Protein AF-A0A920V4K3-F1 (afdb_monomer_lite)

Foldseek 3Di:
DVVVVVVVVVVVVVVVVVVVCVVVPDDDDFADPPPDPVDDGPHVVVVLVCVLCVVVDDDDAPDPNVVSSVVSVVVVCVVVVHDDDDDDDWDADPVDRDIHD

Sequence (101 aa):
MLKNRLSVLAIFLTFILFFVQHFTTQPPSPKGLDTPENQFSAVRAHNILKSLLRENKPHPVGSDLNKIIKERLKNELDQLGIEHQEQKTWACASRFASCAK

Structure (mmCIF, N/CA/C/O backbone):
data_AF-A0A920V4K3-F1
#
_entry.id   AF-A0A920V4K3-F1
#
loop_
_atom_site.group_PDB
_atom_site.id
_atom_site.type_symbol
_atom_site.label_atom_id
_atom_site.label_alt_id
_atom_site.label_comp_id
_atom_site.label_asym_id
_atom_site.label_entity_id
_atom_site.label_seq_id
_atom_site.pdbx_PDB_ins_code
_atom_site.Cartn_x
_atom_site.Cartn_y
_atom_site.Cartn_z
_atom_site.occupancy
_atom_site.B_iso_or_equiv
_atom_site.auth_seq_id
_atom_site.auth_comp_id
_atom_site.auth_asym_id
_atom_site.auth_atom_id
_atom_site.pdbx_PDB_model_num
ATOM 1 N N . MET A 1 1 ? 33.731 3.895 -42.937 1.00 60.78 1 MET A N 1
ATOM 2 C CA . MET A 1 1 ? 33.389 2.527 -42.469 1.00 60.78 1 MET A CA 1
ATOM 3 C C . MET A 1 1 ? 33.604 2.318 -40.964 1.00 60.78 1 MET A C 1
ATOM 5 O O . MET A 1 1 ? 32.747 1.700 -40.348 1.00 60.78 1 MET A O 1
ATOM 9 N N . LEU A 1 2 ? 34.675 2.841 -40.344 1.00 66.88 2 LEU A N 1
ATOM 10 C CA . LEU A 1 2 ? 34.942 2.678 -38.899 1.00 66.88 2 LEU A CA 1
ATOM 11 C C . LEU A 1 2 ? 33.885 3.343 -37.985 1.00 66.88 2 LEU A C 1
ATOM 13 O O . LEU A 1 2 ? 33.457 2.744 -37.006 1.00 66.88 2 LEU A O 1
ATOM 17 N N . LYS A 1 3 ? 33.397 4.538 -38.354 1.00 72.06 3 LYS A N 1
ATOM 18 C CA . LYS A 1 3 ? 32.362 5.283 -37.608 1.00 72.06 3 LYS A CA 1
ATOM 19 C C . LYS A 1 3 ? 31.049 4.499 -37.471 1.00 72.06 3 LYS A C 1
ATOM 21 O O . LYS A 1 3 ? 30.513 4.395 -36.378 1.00 72.06 3 LYS A O 1
ATOM 26 N N . ASN A 1 4 ? 30.590 3.865 -38.552 1.00 78.62 4 ASN A N 1
ATOM 27 C CA . ASN A 1 4 ? 29.366 3.057 -38.549 1.00 78.62 4 ASN A CA 1
ATOM 28 C C . ASN A 1 4 ? 29.522 1.805 -37.670 1.00 78.62 4 ASN A C 1
ATOM 30 O O . ASN A 1 4 ? 28.575 1.414 -37.001 1.00 78.62 4 ASN A O 1
ATOM 34 N N . ARG A 1 5 ? 30.723 1.207 -37.620 1.00 87.81 5 ARG A N 1
ATOM 35 C CA . ARG A 1 5 ? 31.012 0.070 -36.729 1.00 87.81 5 ARG A CA 1
ATOM 36 C C . ARG A 1 5 ? 30.990 0.476 -35.258 1.00 87.81 5 ARG A C 1
ATOM 38 O O . ARG A 1 5 ? 30.440 -0.258 -34.447 1.00 87.81 5 ARG A O 1
ATOM 45 N N . LEU A 1 6 ? 31.531 1.652 -34.929 1.00 90.62 6 LEU A N 1
ATOM 46 C CA . LEU A 1 6 ? 31.505 2.179 -33.566 1.00 90.62 6 LEU A CA 1
ATOM 47 C C . LEU A 1 6 ? 30.070 2.474 -33.105 1.00 90.62 6 LEU A C 1
ATOM 49 O O . LEU A 1 6 ? 29.701 2.104 -31.997 1.00 90.62 6 LEU A O 1
ATOM 53 N N . SER A 1 7 ? 29.241 3.067 -33.972 1.00 91.62 7 SER A N 1
ATOM 54 C CA . SER A 1 7 ? 27.822 3.306 -33.675 1.00 91.62 7 SER A CA 1
ATOM 55 C C . SER A 1 7 ? 27.039 2.008 -33.471 1.00 91.62 7 SER A C 1
ATOM 57 O O . SER A 1 7 ? 26.266 1.913 -32.525 1.00 91.62 7 SER A O 1
ATOM 59 N N . VAL A 1 8 ? 27.261 0.989 -34.309 1.00 95.12 8 VAL A N 1
ATOM 60 C CA . VAL A 1 8 ? 26.612 -0.325 -34.148 1.00 95.12 8 VAL A CA 1
ATOM 61 C C . VAL A 1 8 ? 27.037 -0.997 -32.839 1.00 95.12 8 VAL A C 1
ATOM 63 O O . VAL A 1 8 ? 26.188 -1.513 -32.116 1.00 95.12 8 VAL A O 1
ATOM 66 N N . LEU A 1 9 ? 28.328 -0.949 -32.497 1.00 96.31 9 LEU A N 1
ATOM 67 C CA . LEU A 1 9 ? 28.840 -1.522 -31.251 1.00 96.31 9 LEU A CA 1
ATOM 68 C C . LEU A 1 9 ? 28.305 -0.787 -30.016 1.00 96.31 9 LEU A C 1
ATOM 70 O O . LEU A 1 9 ? 27.938 -1.432 -29.038 1.00 96.31 9 LEU A O 1
ATOM 74 N N . ALA A 1 10 ? 28.203 0.543 -30.077 1.00 95.94 10 ALA A N 1
ATOM 75 C CA . ALA A 1 10 ? 27.609 1.343 -29.011 1.00 95.94 10 ALA A CA 1
ATOM 76 C C . ALA A 1 10 ? 26.135 0.975 -28.785 1.00 95.94 10 ALA A C 1
ATOM 78 O O . ALA A 1 10 ? 25.746 0.726 -27.650 1.00 95.94 10 ALA A O 1
ATOM 79 N N . ILE A 1 11 ? 25.341 0.858 -29.857 1.00 97.12 11 ILE A N 1
ATOM 80 C CA . ILE A 1 11 ? 23.933 0.439 -29.768 1.00 97.12 11 ILE A CA 1
ATOM 81 C C . ILE A 1 11 ? 23.829 -0.951 -29.134 1.00 97.12 11 ILE A C 1
ATOM 83 O O . ILE A 1 11 ? 23.042 -1.153 -28.210 1.00 97.12 11 ILE A O 1
ATOM 87 N N . PHE A 1 12 ? 24.646 -1.903 -29.588 1.00 97.88 12 PHE A N 1
ATOM 88 C CA . PHE A 1 12 ? 24.641 -3.261 -29.051 1.00 97.88 12 PHE A CA 1
ATOM 89 C C . PHE A 1 12 ? 25.008 -3.295 -27.561 1.00 97.88 12 PHE A C 1
ATOM 91 O O . PHE A 1 12 ? 24.326 -3.946 -26.770 1.00 97.88 12 PHE A O 1
ATOM 98 N N . LEU A 1 13 ? 26.030 -2.535 -27.159 1.00 97.94 13 LEU A N 1
ATOM 99 C CA . LEU A 1 13 ? 26.420 -2.399 -25.759 1.00 97.94 13 LEU A CA 1
ATOM 100 C C . LEU A 1 13 ? 25.295 -1.780 -24.917 1.00 97.94 13 LEU A C 1
ATOM 102 O O . LEU A 1 13 ? 25.029 -2.267 -23.823 1.00 97.94 13 LEU A O 1
ATOM 106 N N . THR A 1 14 ? 24.597 -0.759 -25.422 1.00 98.31 14 THR A N 1
ATOM 107 C CA . THR A 1 14 ? 23.444 -0.167 -24.727 1.00 98.31 14 THR A CA 1
ATOM 108 C C . THR A 1 14 ? 22.337 -1.192 -24.497 1.00 98.31 14 THR A C 1
ATOM 110 O O . THR A 1 14 ? 21.814 -1.266 -23.387 1.00 98.31 14 THR A O 1
ATOM 113 N N . PHE A 1 15 ? 22.010 -2.020 -25.494 1.00 98.38 15 PHE A N 1
ATOM 114 C CA . PHE A 1 15 ? 21.029 -3.093 -25.313 1.00 98.38 15 PHE A CA 1
ATOM 115 C C . PHE A 1 15 ? 21.481 -4.105 -24.259 1.00 98.38 15 PHE A C 1
ATOM 117 O O . PHE A 1 15 ? 20.696 -4.445 -23.377 1.00 98.38 15 PHE A O 1
ATOM 124 N N . ILE A 1 16 ? 22.743 -4.547 -24.298 1.00 98.31 16 ILE A N 1
ATOM 125 C CA . ILE A 1 16 ? 23.282 -5.466 -23.284 1.00 98.31 16 ILE A CA 1
ATOM 126 C C . ILE A 1 16 ? 23.156 -4.862 -21.887 1.00 98.31 16 ILE A C 1
ATOM 128 O O . ILE A 1 16 ? 22.631 -5.514 -20.987 1.00 98.31 16 ILE A O 1
ATOM 132 N N . LEU A 1 17 ? 23.604 -3.619 -21.706 1.00 98.31 17 LEU A N 1
ATOM 133 C CA . LEU A 1 17 ? 23.548 -2.940 -20.414 1.00 98.31 17 LEU A CA 1
ATOM 134 C C . LEU A 1 17 ? 22.104 -2.774 -19.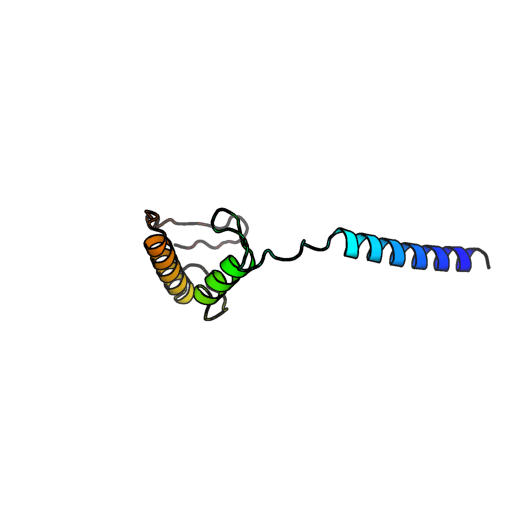928 1.00 98.31 17 LEU A C 1
ATOM 136 O O . LEU A 1 17 ? 21.841 -3.000 -18.749 1.00 98.31 17 LEU A O 1
ATOM 140 N N . PHE A 1 18 ? 21.164 -2.467 -20.827 1.00 98.25 18 PHE A N 1
ATOM 141 C CA . PHE A 1 18 ? 19.739 -2.420 -20.502 1.00 98.25 18 PHE A CA 1
ATOM 142 C C . PHE A 1 18 ? 19.222 -3.771 -19.998 1.00 98.25 18 PHE A C 1
ATOM 144 O O . PHE A 1 18 ? 18.568 -3.813 -18.960 1.00 98.25 18 PHE A O 1
ATOM 151 N N . PHE A 1 19 ? 19.530 -4.880 -20.680 1.00 98.25 19 PHE A N 1
ATOM 152 C CA . PHE A 1 19 ? 19.094 -6.205 -20.232 1.00 98.25 19 PHE A CA 1
ATOM 153 C C . PHE A 1 19 ? 19.735 -6.590 -18.897 1.00 98.25 19 PHE A C 1
ATOM 155 O O . PHE A 1 19 ? 19.027 -7.029 -17.994 1.00 98.25 19 PHE A O 1
ATOM 162 N N . VAL A 1 20 ? 21.043 -6.374 -18.731 1.00 98.06 20 VAL A N 1
ATOM 163 C CA . VAL A 1 20 ? 21.742 -6.636 -17.463 1.00 98.06 20 VAL A CA 1
ATOM 164 C C . VAL A 1 20 ? 21.109 -5.838 -16.326 1.00 98.06 20 VAL A C 1
ATOM 166 O O . VAL A 1 20 ? 20.801 -6.405 -15.279 1.00 98.06 20 VAL A O 1
ATOM 169 N N . GLN A 1 21 ? 20.851 -4.547 -16.533 1.00 97.69 21 GLN A N 1
ATOM 170 C CA . GLN A 1 21 ? 20.157 -3.724 -15.550 1.00 97.69 21 GLN A CA 1
ATOM 171 C C . GLN A 1 21 ? 18.759 -4.284 -15.271 1.00 97.69 21 GLN A C 1
ATOM 173 O O . GLN A 1 21 ? 18.435 -4.558 -14.123 1.00 97.69 21 GLN A O 1
ATOM 178 N N . HIS A 1 22 ? 17.959 -4.527 -16.309 1.00 96.88 22 HIS A N 1
ATOM 179 C CA . HIS A 1 22 ? 16.590 -5.011 -16.171 1.00 96.88 22 HIS A CA 1
ATOM 180 C C . HIS A 1 22 ? 16.506 -6.318 -15.378 1.00 96.88 22 HIS A C 1
ATOM 182 O O . HIS A 1 22 ? 15.631 -6.437 -14.525 1.00 96.88 22 HIS A O 1
ATOM 188 N N . PHE A 1 23 ? 17.406 -7.276 -15.621 1.00 95.75 23 PHE A N 1
ATOM 189 C CA . PHE A 1 23 ? 17.437 -8.551 -14.898 1.00 95.75 23 PHE A CA 1
ATOM 190 C C . PHE A 1 23 ? 17.964 -8.414 -13.468 1.00 95.75 23 PHE A C 1
ATOM 192 O O . PHE A 1 23 ? 17.451 -9.077 -12.570 1.00 95.75 23 PHE A O 1
ATOM 199 N N . THR A 1 24 ? 18.951 -7.549 -13.235 1.00 95.44 24 THR A N 1
ATOM 200 C CA . THR A 1 24 ? 19.523 -7.358 -11.891 1.00 95.44 24 THR A CA 1
ATOM 201 C C . THR A 1 24 ? 18.635 -6.514 -10.979 1.00 95.44 24 THR A C 1
ATOM 203 O O . THR A 1 24 ? 18.737 -6.633 -9.762 1.00 95.44 24 THR A O 1
ATOM 206 N N . THR A 1 25 ? 17.729 -5.705 -11.538 1.00 95.81 25 THR A N 1
ATOM 207 C CA . THR A 1 25 ? 16.779 -4.885 -10.770 1.00 95.81 25 THR A CA 1
ATOM 208 C C . THR A 1 25 ? 15.389 -5.509 -10.630 1.00 95.81 25 THR A C 1
ATOM 210 O O . THR A 1 25 ? 14.471 -4.826 -10.174 1.00 95.81 25 THR A O 1
ATOM 213 N N . GLN A 1 26 ? 15.187 -6.770 -11.037 1.00 94.06 26 GLN A N 1
ATOM 214 C CA . GLN A 1 26 ? 13.901 -7.433 -10.810 1.00 94.06 26 GLN A CA 1
ATOM 215 C C . GLN A 1 26 ? 13.651 -7.617 -9.309 1.00 94.06 26 GLN A C 1
ATOM 217 O O . GLN A 1 26 ? 14.567 -7.998 -8.574 1.00 94.06 26 GLN A O 1
ATOM 222 N N . PRO A 1 27 ? 12.418 -7.390 -8.832 1.00 91.88 27 PRO A N 1
ATOM 223 C CA . PRO A 1 27 ? 12.075 -7.726 -7.463 1.00 91.88 27 PRO A CA 1
ATOM 224 C C . PRO A 1 27 ? 12.182 -9.247 -7.246 1.00 91.88 27 PRO A C 1
ATOM 226 O O . PRO A 1 27 ? 11.961 -10.028 -8.177 1.00 91.88 27 PRO A O 1
ATOM 229 N N . PRO A 1 28 ? 12.483 -9.698 -6.016 1.00 90.81 28 PRO A N 1
ATOM 230 C CA . PRO A 1 28 ? 12.434 -11.115 -5.690 1.00 90.81 28 PRO A CA 1
ATOM 231 C C . PRO A 1 28 ? 11.010 -11.659 -5.862 1.00 90.81 28 PRO A C 1
ATOM 233 O O . PRO A 1 28 ? 10.022 -10.931 -5.740 1.00 90.81 28 PRO A O 1
ATOM 236 N N . SER A 1 29 ? 10.901 -12.967 -6.098 1.00 93.00 29 SER A N 1
ATOM 237 C CA . SER A 1 29 ? 9.595 -13.626 -6.161 1.00 93.00 29 SER A CA 1
ATOM 238 C C . SER A 1 29 ? 8.843 -13.485 -4.827 1.00 93.00 29 SER A C 1
ATOM 240 O O . SER A 1 29 ? 9.458 -13.582 -3.759 1.00 93.00 29 SER A O 1
ATOM 242 N N . PRO A 1 30 ? 7.518 -13.257 -4.856 1.00 94.94 30 PRO A N 1
ATOM 243 C CA . PRO A 1 30 ? 6.733 -13.071 -3.645 1.00 94.94 30 PRO A CA 1
ATOM 244 C C . PRO A 1 30 ? 6.697 -14.356 -2.814 1.00 94.94 30 PRO A C 1
ATOM 246 O O . PRO A 1 30 ? 6.418 -15.438 -3.326 1.00 94.94 30 PRO A O 1
ATOM 249 N N . LYS A 1 31 ? 6.920 -14.224 -1.504 1.00 96.56 31 LYS A N 1
ATOM 250 C CA . LYS A 1 31 ? 6.748 -15.324 -0.548 1.00 96.56 31 LYS A CA 1
ATOM 251 C C . LYS A 1 31 ? 5.283 -15.788 -0.503 1.00 96.56 31 LYS A C 1
ATOM 253 O O . LYS A 1 31 ? 4.383 -14.952 -0.364 1.00 96.56 31 LYS A O 1
ATOM 258 N N . GLY A 1 32 ? 5.077 -17.102 -0.634 1.00 96.25 32 GLY A N 1
ATOM 259 C CA . GLY A 1 32 ? 3.779 -17.772 -0.778 1.00 96.25 32 GLY A CA 1
ATOM 260 C C . GLY A 1 32 ? 2.958 -17.888 0.510 1.00 96.25 32 GLY A C 1
ATOM 261 O O . GLY A 1 32 ? 3.315 -17.336 1.552 1.00 96.25 32 GLY A O 1
ATOM 262 N N . LEU A 1 33 ? 1.820 -18.586 0.436 1.00 96.31 33 LEU A N 1
ATOM 263 C CA . LEU A 1 33 ? 0.911 -18.798 1.577 1.00 96.31 33 LEU A CA 1
ATOM 264 C C . LEU A 1 33 ? 1.473 -19.773 2.621 1.00 96.31 33 LEU A C 1
ATOM 266 O O . LEU A 1 33 ? 1.176 -19.629 3.802 1.00 96.31 33 LEU A O 1
ATOM 270 N N . ASP A 1 34 ? 2.310 -20.702 2.173 1.00 96.31 34 ASP A N 1
ATOM 271 C CA . ASP A 1 34 ? 3.053 -21.710 2.936 1.00 96.31 34 ASP A CA 1
ATOM 272 C C . ASP A 1 34 ? 4.207 -21.128 3.771 1.00 96.31 34 ASP A C 1
ATOM 274 O O . ASP A 1 34 ? 4.795 -21.816 4.602 1.00 96.31 34 ASP A O 1
ATOM 278 N N . THR A 1 35 ? 4.531 -19.846 3.576 1.00 96.81 35 THR A N 1
ATOM 279 C CA . THR A 1 35 ? 5.530 -19.148 4.392 1.00 96.81 35 THR A CA 1
ATOM 280 C C . THR A 1 35 ? 5.107 -19.165 5.865 1.00 96.81 35 THR A C 1
ATOM 282 O O . THR A 1 35 ? 3.966 -18.787 6.141 1.00 96.81 35 THR A O 1
ATOM 285 N N . PRO A 1 36 ? 5.995 -19.516 6.816 1.00 97.25 36 PRO A N 1
ATOM 286 C CA . PRO A 1 36 ? 5.665 -19.551 8.241 1.00 97.25 36 PRO A CA 1
ATOM 287 C C . PRO A 1 36 ? 4.971 -18.278 8.745 1.00 97.25 36 PRO A C 1
ATOM 289 O O . PRO A 1 36 ? 5.207 -17.182 8.231 1.00 97.25 36 PRO A O 1
ATOM 292 N N . GLU A 1 37 ? 4.108 -18.412 9.753 1.00 93.00 37 GLU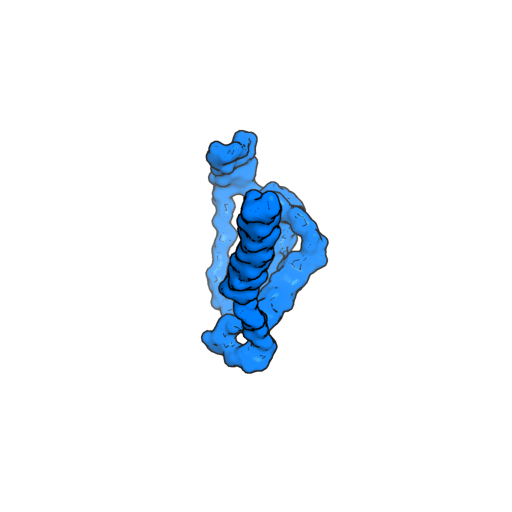 A N 1
ATOM 293 C CA . GLU A 1 37 ? 3.298 -17.296 10.270 1.00 93.00 37 GLU A CA 1
ATOM 294 C C . GLU A 1 37 ? 4.148 -16.169 10.863 1.00 93.00 37 GLU A C 1
ATOM 296 O O . GLU A 1 37 ? 3.843 -14.995 10.678 1.00 93.00 37 GLU A O 1
ATOM 301 N N . ASN A 1 38 ? 5.271 -16.521 11.490 1.00 94.88 38 ASN A N 1
ATOM 302 C CA . ASN A 1 38 ? 6.240 -15.573 12.038 1.00 94.88 38 ASN A CA 1
ATOM 303 C C . ASN A 1 38 ? 7.126 -14.899 10.972 1.00 94.88 38 ASN A C 1
ATOM 305 O O . ASN A 1 38 ? 8.055 -14.166 11.312 1.00 94.88 38 ASN A O 1
ATOM 309 N N . GLN A 1 39 ? 6.871 -15.151 9.688 1.00 96.50 39 GLN A N 1
ATOM 310 C CA . GLN A 1 39 ? 7.554 -14.516 8.571 1.00 96.50 39 GLN A CA 1
ATOM 311 C C . GLN A 1 39 ? 6.565 -13.759 7.690 1.00 96.50 39 GLN A C 1
ATOM 313 O O . GLN A 1 39 ? 5.407 -14.136 7.508 1.00 96.50 39 GLN A O 1
ATOM 318 N N . PHE A 1 40 ? 7.054 -12.692 7.068 1.00 95.50 40 PHE A N 1
ATOM 319 C CA . PHE A 1 40 ? 6.267 -11.941 6.104 1.00 95.50 40 PHE A CA 1
ATOM 320 C C . PHE A 1 40 ? 5.974 -12.774 4.843 1.00 95.50 40 PHE A C 1
ATOM 322 O O . PHE A 1 40 ? 6.894 -13.298 4.211 1.00 95.50 40 PHE A O 1
ATOM 329 N N . SER A 1 41 ? 4.700 -12.825 4.444 1.00 97.69 41 SER A N 1
ATOM 330 C CA . SER A 1 41 ? 4.233 -13.390 3.173 1.00 97.69 41 SER A CA 1
ATOM 331 C C . SER A 1 41 ? 3.617 -12.290 2.319 1.00 97.69 41 SER A C 1
ATOM 333 O O . SER A 1 41 ? 2.613 -11.679 2.697 1.00 97.69 41 SER A O 1
ATOM 335 N N . ALA A 1 42 ? 4.196 -12.067 1.139 1.00 96.69 42 ALA A N 1
ATOM 336 C CA . ALA A 1 42 ? 3.693 -11.073 0.197 1.00 96.69 42 ALA A CA 1
ATOM 337 C C . ALA A 1 42 ? 2.301 -11.454 -0.331 1.00 96.69 42 ALA A C 1
ATOM 339 O O . ALA A 1 42 ? 1.457 -10.581 -0.527 1.00 96.69 42 ALA A O 1
ATOM 340 N N . VAL A 1 43 ? 2.030 -12.753 -0.507 1.00 97.25 43 VAL A N 1
ATOM 341 C CA . VAL A 1 43 ? 0.719 -13.233 -0.966 1.00 97.25 43 VAL A CA 1
ATOM 342 C C . VAL A 1 43 ? -0.361 -13.000 0.097 1.00 97.25 43 VAL A C 1
ATOM 344 O O . VAL A 1 43 ? -1.432 -12.492 -0.241 1.00 97.25 43 VAL A O 1
ATOM 347 N N . ARG A 1 44 ? -0.087 -13.281 1.384 1.00 96.44 44 ARG A N 1
ATOM 348 C CA . ARG A 1 44 ? -1.039 -12.972 2.473 1.00 96.44 44 ARG A CA 1
ATOM 349 C C . ARG A 1 44 ? -1.323 -11.473 2.560 1.00 96.44 44 ARG A C 1
ATOM 351 O O . ARG A 1 44 ? -2.486 -11.076 2.566 1.00 96.44 44 ARG A O 1
ATOM 358 N N . ALA A 1 45 ? -0.275 -10.647 2.543 1.00 96.19 45 ALA A N 1
ATOM 359 C CA . ALA A 1 45 ? -0.413 -9.191 2.583 1.00 96.19 45 ALA A CA 1
ATOM 360 C C . ALA A 1 45 ? -1.251 -8.655 1.408 1.00 96.19 45 ALA A C 1
ATOM 362 O O . ALA A 1 45 ? -2.115 -7.800 1.591 1.00 96.19 45 ALA A O 1
ATOM 363 N N . HIS A 1 46 ? -1.051 -9.193 0.203 1.00 96.69 46 HIS A N 1
ATOM 364 C CA . HIS A 1 46 ? -1.815 -8.785 -0.972 1.00 96.69 46 HIS A CA 1
ATOM 365 C C . HIS A 1 46 ? -3.299 -9.188 -0.899 1.00 96.69 46 HIS A C 1
ATOM 367 O O . HIS A 1 46 ? -4.161 -8.440 -1.360 1.00 96.69 46 HIS A O 1
ATOM 373 N N . ASN A 1 47 ? -3.624 -10.334 -0.295 1.00 96.50 47 ASN A N 1
ATOM 374 C CA . ASN A 1 47 ? -5.016 -10.736 -0.078 1.00 96.50 47 ASN A CA 1
ATOM 375 C C . ASN A 1 47 ? -5.733 -9.802 0.908 1.00 96.50 47 ASN A C 1
ATOM 377 O O . ASN A 1 47 ? -6.861 -9.387 0.637 1.00 96.50 47 ASN A O 1
ATOM 381 N N . ILE A 1 48 ? -5.060 -9.404 1.993 1.00 96.06 48 ILE A N 1
ATOM 382 C CA . ILE A 1 48 ? -5.576 -8.385 2.922 1.00 96.06 48 ILE A CA 1
ATOM 383 C C . ILE A 1 48 ? -5.777 -7.060 2.176 1.00 96.06 48 ILE A C 1
ATOM 385 O O . ILE A 1 48 ? -6.850 -6.465 2.246 1.00 96.06 48 ILE A O 1
ATOM 389 N N . LEU A 1 49 ? -4.800 -6.638 1.364 1.00 97.06 49 LEU A N 1
ATOM 390 C CA . LEU A 1 49 ? -4.901 -5.418 0.559 1.00 97.06 49 LEU A CA 1
ATOM 391 C C . LEU A 1 49 ? -6.117 -5.432 -0.380 1.00 97.06 49 LEU A C 1
ATOM 393 O O . LEU A 1 49 ? -6.816 -4.426 -0.482 1.00 97.06 49 LEU A O 1
ATOM 397 N N . LYS A 1 50 ? -6.411 -6.565 -1.030 1.00 97.31 50 LYS A N 1
ATOM 398 C CA . LYS A 1 50 ? -7.620 -6.732 -1.856 1.00 97.31 50 LYS A CA 1
ATOM 399 C C . LYS A 1 50 ? -8.908 -6.580 -1.042 1.00 97.31 50 LYS A C 1
ATOM 401 O O . LYS A 1 50 ? -9.870 -6.001 -1.541 1.00 97.31 50 LYS A O 1
ATOM 406 N N . SER A 1 51 ? -8.935 -7.077 0.197 1.00 95.88 51 SER A N 1
ATOM 407 C CA . SER A 1 51 ? -10.080 -6.905 1.104 1.00 95.88 51 SER A CA 1
ATOM 408 C C . SER A 1 51 ? -10.231 -5.460 1.584 1.00 95.88 51 SER A C 1
ATOM 410 O O . SER A 1 51 ? -11.357 -4.979 1.713 1.00 95.88 51 SER A O 1
ATOM 412 N N . LEU A 1 52 ? -9.124 -4.751 1.815 1.00 97.06 52 LEU A N 1
ATOM 413 C CA . LEU A 1 52 ? -9.136 -3.340 2.203 1.00 97.06 52 LEU A CA 1
ATOM 414 C C . LEU A 1 52 ? -9.590 -2.446 1.039 1.00 97.06 52 LEU A C 1
ATOM 416 O O . LEU A 1 52 ? -10.478 -1.608 1.208 1.00 97.06 52 LEU A O 1
ATOM 420 N N . LEU A 1 53 ? -9.029 -2.669 -0.152 1.00 96.69 53 LEU A N 1
ATOM 421 C CA . LEU A 1 53 ? -9.212 -1.855 -1.358 1.00 96.69 53 LEU A CA 1
ATOM 422 C C . LEU A 1 53 ? -10.213 -2.463 -2.353 1.00 96.69 53 LEU A C 1
ATOM 424 O O . LEU A 1 53 ? -9.971 -2.430 -3.559 1.00 96.69 53 LEU A O 1
ATOM 428 N N . ARG A 1 54 ? -11.343 -3.007 -1.883 1.00 96.94 54 ARG A N 1
ATOM 429 C CA . ARG A 1 54 ? -12.334 -3.696 -2.745 1.00 96.94 54 ARG A CA 1
ATOM 430 C C . ARG A 1 54 ? -12.774 -2.862 -3.945 1.00 96.94 54 ARG A C 1
ATOM 432 O O . ARG A 1 54 ? -12.967 -3.395 -5.030 1.00 96.94 54 ARG A O 1
ATOM 439 N N . GLU A 1 55 ? -12.933 -1.556 -3.749 1.00 96.12 55 GLU A N 1
ATOM 440 C CA . GLU A 1 55 ? -13.358 -0.622 -4.790 1.00 96.12 55 GLU A CA 1
ATOM 441 C C . GLU A 1 55 ? -12.231 -0.264 -5.760 1.00 96.12 55 GLU A C 1
ATOM 443 O O . GLU A 1 55 ? -12.519 0.148 -6.881 1.00 96.12 55 GLU A O 1
ATOM 448 N N . ASN A 1 56 ? -10.972 -0.385 -5.324 1.00 95.94 56 ASN A N 1
ATOM 449 C CA . ASN A 1 56 ? -9.764 -0.044 -6.076 1.00 95.94 56 ASN A CA 1
ATOM 450 C C . ASN A 1 56 ? -9.835 1.331 -6.778 1.00 95.94 56 ASN A C 1
ATOM 452 O O . ASN A 1 56 ? -9.499 1.481 -7.953 1.00 95.94 56 ASN A O 1
ATOM 456 N N . LYS A 1 57 ? -10.320 2.342 -6.049 1.00 97.38 57 LYS A N 1
ATOM 457 C CA . LYS A 1 57 ? -10.487 3.728 -6.509 1.00 97.38 57 LYS A CA 1
ATOM 458 C C . LYS A 1 57 ? -9.673 4.696 -5.641 1.00 97.38 57 LYS A C 1
ATOM 460 O O . LYS A 1 57 ? -9.376 4.370 -4.485 1.00 97.38 57 LYS A O 1
ATOM 465 N N . PRO A 1 58 ? -9.339 5.895 -6.159 1.00 96.25 58 PRO A N 1
ATOM 466 C CA . PRO A 1 58 ? -8.717 6.940 -5.356 1.00 96.25 58 PRO A CA 1
ATOM 467 C C . PRO A 1 58 ? -9.546 7.256 -4.108 1.00 96.25 58 PRO A C 1
ATOM 469 O O . PRO A 1 58 ? -10.762 7.424 -4.182 1.00 96.25 58 PRO A O 1
ATOM 472 N N . HIS A 1 59 ? -8.871 7.357 -2.970 1.00 94.94 59 HIS A N 1
ATOM 473 C CA . HIS A 1 59 ? -9.459 7.634 -1.661 1.00 94.94 59 HIS A CA 1
ATOM 474 C C . HIS A 1 59 ? -8.743 8.835 -1.026 1.00 94.94 59 HIS A C 1
ATOM 476 O O . HIS A 1 59 ? -8.034 8.684 -0.034 1.00 94.94 59 HIS A O 1
ATOM 482 N N . PRO A 1 60 ? -8.864 10.040 -1.620 1.00 91.06 60 PRO A N 1
ATOM 483 C CA . PRO A 1 60 ? -8.246 11.237 -1.064 1.00 91.06 60 PRO A CA 1
ATOM 484 C C . PRO A 1 60 ? -8.849 11.579 0.303 1.00 91.06 60 PRO A C 1
ATOM 486 O O . PRO A 1 60 ? -9.965 11.162 0.635 1.00 91.06 60 PRO A O 1
ATOM 489 N N . VAL A 1 61 ? -8.123 12.377 1.085 1.00 88.75 61 VAL A N 1
ATOM 490 C CA . VAL A 1 61 ? -8.560 12.823 2.415 1.00 88.75 61 VAL A CA 1
ATOM 491 C C . VAL A 1 61 ? -9.950 13.471 2.341 1.00 88.75 61 VAL A C 1
ATOM 493 O O . VAL A 1 61 ? -10.279 14.160 1.377 1.00 88.75 61 VAL A O 1
ATOM 496 N N . GLY A 1 62 ? -10.796 13.196 3.334 1.00 86.62 62 GLY A N 1
ATOM 497 C CA . GLY A 1 62 ? -12.177 13.688 3.407 1.00 86.62 62 GLY A CA 1
ATOM 498 C C . GLY A 1 62 ? -13.200 12.938 2.540 1.00 86.62 62 GLY A C 1
ATOM 499 O O . GLY A 1 62 ? -14.396 13.018 2.831 1.00 86.62 62 GLY A O 1
ATOM 500 N N . SER A 1 63 ? -12.768 12.168 1.533 1.00 92.88 63 SER A N 1
ATOM 501 C CA . SER A 1 63 ? -13.680 11.388 0.680 1.00 92.88 63 SER A CA 1
ATOM 502 C C . SER A 1 63 ? -14.375 10.252 1.435 1.00 92.88 63 SER A C 1
ATOM 504 O O . SER A 1 63 ? -13.870 9.734 2.435 1.00 92.88 63 SER A O 1
ATOM 506 N N . ASP A 1 64 ? -15.524 9.811 0.924 1.00 96.00 64 ASP A N 1
ATOM 507 C CA . ASP A 1 64 ? -16.265 8.704 1.534 1.00 96.00 64 ASP A CA 1
ATOM 508 C C . ASP A 1 64 ? -15.508 7.377 1.435 1.00 96.00 64 ASP A C 1
ATOM 510 O O . ASP A 1 64 ? -15.488 6.611 2.396 1.00 96.00 64 ASP A O 1
ATOM 514 N N . LEU A 1 65 ? -14.781 7.142 0.335 1.00 97.19 65 LEU A N 1
ATOM 515 C CA . LEU A 1 65 ? -13.924 5.961 0.197 1.00 97.19 65 LEU A CA 1
ATOM 516 C C . LEU A 1 65 ? -12.787 5.943 1.224 1.00 97.19 65 LEU A C 1
ATOM 518 O O . LEU A 1 65 ? -12.485 4.884 1.770 1.00 97.19 65 LEU A O 1
ATOM 522 N N . ASN A 1 66 ? -12.196 7.097 1.549 1.00 95.19 66 ASN A N 1
ATOM 523 C CA . ASN A 1 66 ? -11.184 7.176 2.605 1.00 95.19 66 ASN A CA 1
ATOM 524 C C . ASN A 1 66 ? -11.764 6.789 3.975 1.00 95.19 66 ASN A C 1
ATOM 526 O O . ASN A 1 66 ? -11.134 6.043 4.723 1.00 95.19 66 ASN A O 1
ATOM 530 N N . LYS A 1 67 ? -12.986 7.241 4.295 1.00 94.94 67 LYS A N 1
ATOM 531 C CA . LYS A 1 67 ? -13.680 6.849 5.536 1.00 94.94 67 LYS A CA 1
ATOM 532 C C . LYS A 1 67 ? -13.962 5.344 5.562 1.00 94.94 67 LYS A C 1
ATOM 534 O O . LYS A 1 67 ? -13.690 4.704 6.571 1.00 94.94 67 LYS A O 1
ATOM 539 N N . ILE A 1 68 ? -14.443 4.778 4.452 1.00 97.38 68 ILE A N 1
ATOM 540 C CA . ILE A 1 68 ? -14.721 3.339 4.322 1.0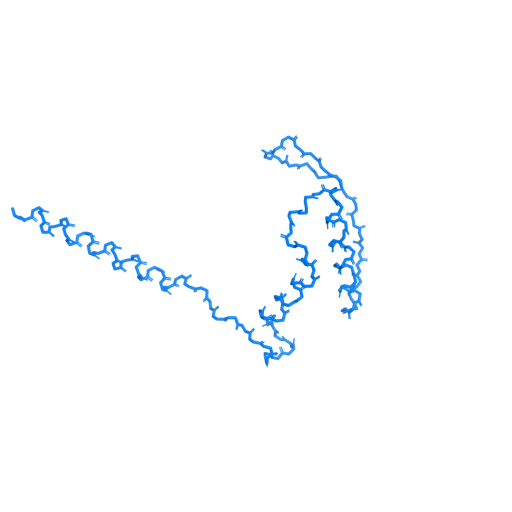0 97.38 68 ILE A CA 1
ATOM 541 C C . ILE A 1 68 ? -13.451 2.509 4.550 1.00 97.38 68 ILE A C 1
ATOM 543 O O . ILE A 1 68 ? -13.474 1.554 5.325 1.00 97.38 68 ILE A O 1
ATOM 547 N N . ILE A 1 69 ? -12.336 2.874 3.909 1.00 97.06 69 ILE A N 1
ATOM 548 C CA . ILE A 1 69 ? -11.059 2.161 4.067 1.00 97.06 69 ILE A CA 1
ATOM 549 C C . ILE A 1 69 ? -10.544 2.277 5.505 1.00 97.06 69 ILE A C 1
ATOM 551 O O . ILE A 1 69 ? -10.090 1.278 6.058 1.00 97.06 69 ILE A O 1
ATOM 555 N N . LYS A 1 70 ? -10.664 3.452 6.140 1.00 96.00 70 LYS A N 1
ATOM 556 C CA . LYS A 1 70 ? -10.291 3.644 7.550 1.00 96.00 70 LYS A CA 1
ATOM 557 C C . LYS A 1 70 ? -11.054 2.695 8.480 1.00 96.00 70 LYS A C 1
ATOM 559 O O . LYS A 1 70 ? -10.435 2.079 9.340 1.00 96.00 70 LYS A O 1
ATOM 564 N N . GLU A 1 71 ? -12.367 2.544 8.306 1.00 97.00 71 GLU A N 1
ATOM 565 C CA . GLU A 1 71 ? -13.143 1.611 9.137 1.00 97.00 71 GLU A CA 1
ATOM 566 C C . GLU A 1 71 ? -12.745 0.150 8.891 1.00 97.00 71 GLU A C 1
ATOM 568 O O . GLU A 1 71 ? -12.642 -0.623 9.839 1.00 97.00 71 GLU A O 1
ATOM 573 N N . ARG A 1 72 ? -12.431 -0.232 7.645 1.00 97.50 72 ARG A N 1
ATOM 574 C CA . ARG A 1 72 ? -11.895 -1.575 7.368 1.00 97.50 72 ARG A CA 1
ATOM 575 C C . ARG A 1 72 ? -10.543 -1.802 8.039 1.00 97.50 72 ARG A C 1
ATOM 577 O O . ARG A 1 72 ? -10.344 -2.860 8.613 1.00 97.50 72 ARG A O 1
ATOM 584 N N . LEU A 1 73 ? -9.647 -0.815 8.004 1.00 97.19 73 LEU A N 1
ATOM 585 C CA . LEU A 1 73 ? -8.350 -0.896 8.681 1.00 97.19 73 LEU A CA 1
ATOM 586 C C . LEU A 1 73 ? -8.504 -1.099 10.189 1.00 97.19 73 LEU A C 1
ATOM 588 O O . LEU A 1 73 ? -7.813 -1.944 10.745 1.00 97.19 73 LEU A O 1
ATOM 592 N N . LYS A 1 74 ? -9.418 -0.368 10.836 1.00 97.44 74 LYS A N 1
ATOM 593 C CA . LYS A 1 74 ? -9.716 -0.548 12.265 1.00 97.44 74 LYS A CA 1
ATOM 594 C C . LYS A 1 74 ? -10.165 -1.981 12.560 1.00 97.44 74 LYS A C 1
ATOM 596 O O . LYS A 1 74 ? -9.568 -2.635 13.400 1.00 97.44 74 LYS A O 1
ATOM 601 N N . ASN A 1 75 ? -11.098 -2.511 11.768 1.00 96.75 75 ASN A N 1
ATOM 602 C CA . ASN A 1 75 ? -11.556 -3.893 11.928 1.00 96.75 75 ASN A CA 1
ATOM 603 C C . ASN A 1 75 ? -10.426 -4.929 11.760 1.00 96.75 75 ASN A C 1
ATOM 605 O O . ASN A 1 75 ? -10.406 -5.923 12.479 1.00 96.75 75 ASN A O 1
ATOM 609 N N . GLU A 1 76 ? -9.497 -4.730 10.818 1.00 96.56 76 GLU A N 1
ATOM 610 C CA . GLU A 1 76 ? -8.336 -5.623 10.654 1.00 96.56 76 GLU A CA 1
ATOM 611 C C . GLU A 1 76 ? -7.382 -5.532 11.859 1.00 96.56 76 GLU A C 1
ATOM 613 O O . GLU A 1 76 ? -6.863 -6.548 12.316 1.00 96.56 76 GLU A O 1
ATOM 618 N N . LEU A 1 77 ? -7.169 -4.334 12.414 1.00 97.19 77 LEU A N 1
ATOM 619 C CA . LEU A 1 77 ? -6.360 -4.150 13.624 1.00 97.19 77 LEU A CA 1
ATOM 620 C C . LEU A 1 77 ? -7.015 -4.809 14.850 1.00 97.19 77 LEU A C 1
ATOM 622 O O . LEU A 1 77 ? -6.320 -5.493 15.601 1.00 97.19 77 LEU A O 1
ATOM 626 N N . ASP A 1 78 ? -8.336 -4.683 15.000 1.00 97.12 78 ASP A N 1
ATOM 627 C CA . ASP A 1 78 ? -9.109 -5.357 16.051 1.00 97.12 78 ASP A CA 1
ATOM 628 C C . ASP A 1 78 ? -8.979 -6.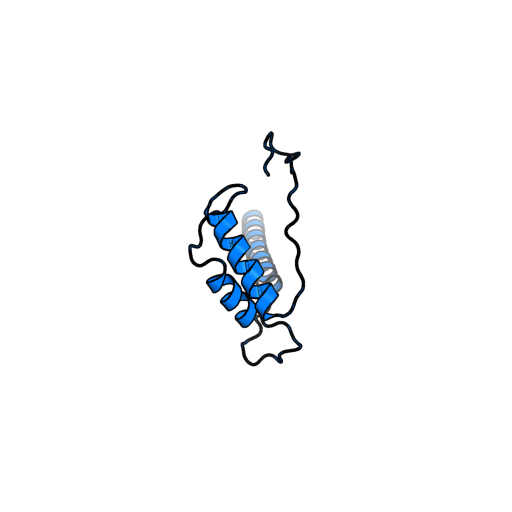887 15.954 1.00 97.12 78 ASP A C 1
ATOM 630 O O . ASP A 1 78 ? -8.753 -7.560 16.960 1.00 97.12 78 ASP A O 1
ATOM 634 N N . GLN A 1 79 ? -9.057 -7.455 14.743 1.00 95.56 79 GLN A N 1
ATOM 635 C CA . GLN A 1 79 ? -8.873 -8.899 14.515 1.00 95.56 79 GLN A CA 1
ATOM 636 C C . GLN A 1 79 ? -7.471 -9.390 14.887 1.00 95.56 79 GLN A C 1
ATOM 638 O O . GLN A 1 79 ? -7.307 -10.540 15.295 1.00 95.56 79 GLN A O 1
ATOM 643 N N . LEU A 1 80 ? -6.465 -8.524 14.760 1.00 94.62 80 LEU A N 1
ATOM 644 C CA . LEU A 1 80 ? -5.092 -8.802 15.177 1.00 94.62 80 LEU A CA 1
ATOM 645 C C . LEU A 1 80 ? -4.861 -8.557 16.677 1.00 94.62 80 LEU A C 1
ATOM 647 O O . LEU A 1 80 ? -3.764 -8.826 17.166 1.00 94.62 80 LEU A O 1
ATOM 651 N N . GLY A 1 81 ? -5.858 -8.044 17.406 1.00 97.50 81 GLY A N 1
ATOM 652 C CA . GLY A 1 81 ? -5.724 -7.668 18.814 1.00 97.50 81 GLY A CA 1
ATOM 653 C C . GLY A 1 81 ? -4.794 -6.472 19.033 1.00 97.50 81 GLY A C 1
ATOM 654 O O . GLY A 1 81 ? -4.177 -6.362 20.091 1.00 97.50 81 GLY A O 1
ATOM 655 N N . ILE A 1 82 ? -4.646 -5.601 18.029 1.00 97.56 82 ILE A N 1
ATOM 656 C CA . ILE A 1 82 ? -3.788 -4.416 18.096 1.00 97.56 82 ILE A CA 1
ATOM 657 C C . ILE A 1 82 ? -4.629 -3.227 18.556 1.00 97.56 82 ILE A C 1
ATOM 659 O O . ILE A 1 82 ? -5.515 -2.768 17.836 1.00 97.56 82 ILE A O 1
ATOM 663 N N . GLU A 1 83 ? -4.308 -2.682 19.728 1.00 97.50 83 GLU A N 1
ATOM 664 C CA . GLU A 1 83 ? -4.932 -1.447 20.201 1.00 97.50 83 GLU A CA 1
ATOM 665 C C . GLU A 1 83 ? -4.638 -0.282 19.251 1.00 97.50 83 GLU A C 1
ATOM 667 O O . GLU A 1 83 ? -3.498 -0.053 18.834 1.00 97.50 83 GLU A O 1
ATOM 672 N N . HIS A 1 84 ? -5.675 0.487 18.921 1.00 96.44 84 HIS A N 1
ATOM 673 C CA . HIS A 1 84 ? -5.549 1.602 17.996 1.00 96.44 84 HIS A CA 1
ATOM 674 C C . HIS A 1 84 ? -6.377 2.816 18.418 1.00 96.44 84 HIS A C 1
ATOM 676 O O . HIS A 1 84 ? -7.460 2.709 18.994 1.00 96.44 84 HIS A O 1
ATOM 682 N N . GLN A 1 85 ? -5.915 4.003 18.024 1.00 96.12 85 GLN A N 1
ATOM 683 C CA . GLN A 1 85 ? -6.629 5.260 18.223 1.00 96.12 85 GLN A CA 1
ATOM 684 C C . GLN A 1 85 ? -6.697 6.044 16.913 1.00 96.12 85 GLN A C 1
ATOM 686 O O . GLN A 1 85 ? -5.693 6.231 16.229 1.00 96.12 85 GLN A O 1
ATOM 691 N N . GLU A 1 86 ? -7.880 6.563 16.583 1.00 92.94 86 GLU A N 1
ATOM 692 C CA . GLU A 1 86 ? -8.010 7.529 15.496 1.00 92.94 86 GLU A CA 1
ATOM 693 C C . GLU A 1 86 ? -7.486 8.898 15.944 1.00 92.94 86 GLU A C 1
ATOM 695 O O . GLU A 1 86 ? -8.048 9.529 16.842 1.00 92.94 86 GLU A O 1
ATOM 700 N N . GLN A 1 87 ? -6.441 9.381 15.275 1.00 90.62 87 GLN A N 1
ATOM 701 C CA . GLN A 1 87 ? -5.896 10.717 15.493 1.00 90.62 87 GLN A CA 1
ATOM 702 C C . GLN A 1 87 ? -6.403 11.672 14.414 1.00 90.62 87 GLN A C 1
ATOM 704 O O . GLN A 1 87 ? -6.037 11.570 13.245 1.00 90.62 87 GLN A O 1
ATOM 709 N N . LYS A 1 88 ? -7.252 12.621 14.812 1.00 88.00 88 LYS A N 1
ATOM 710 C CA . LYS A 1 88 ? -7.762 13.664 13.917 1.00 88.00 88 LYS A CA 1
ATOM 711 C C . LYS A 1 88 ? -6.799 14.843 13.936 1.00 88.00 88 LYS A C 1
ATOM 713 O O . LYS A 1 88 ? -6.633 15.477 14.974 1.00 88.00 88 LYS A O 1
ATOM 718 N N . THR A 1 89 ? -6.198 15.151 12.793 1.00 83.94 89 THR A N 1
ATOM 719 C CA . THR A 1 89 ? -5.257 16.266 12.644 1.00 83.94 89 THR A CA 1
ATOM 720 C C . THR A 1 89 ? -5.588 17.097 11.411 1.00 83.94 89 THR A C 1
ATOM 722 O O . THR A 1 89 ? -6.312 16.650 10.528 1.00 83.94 89 THR A O 1
ATOM 725 N N . TRP A 1 90 ? -5.076 18.322 11.369 1.00 84.50 90 TRP A N 1
ATOM 726 C CA . TRP A 1 90 ? -5.109 19.164 10.182 1.00 84.50 90 TRP A CA 1
ATOM 727 C C . TRP A 1 90 ? -3.743 19.087 9.507 1.00 84.50 90 TRP A C 1
ATOM 729 O O . TRP A 1 90 ? -2.735 19.466 10.107 1.00 84.50 90 TRP A O 1
ATOM 739 N N . ALA A 1 91 ? -3.700 18.597 8.272 1.00 81.88 91 ALA A N 1
ATOM 740 C CA . ALA A 1 91 ? -2.464 18.486 7.509 1.00 81.88 91 ALA A CA 1
ATOM 741 C C . ALA A 1 91 ? -2.531 19.388 6.277 1.00 81.88 91 ALA A C 1
ATOM 743 O O . ALA A 1 91 ? -3.455 19.288 5.472 1.00 81.88 91 ALA A O 1
ATOM 744 N N . CYS A 1 92 ? -1.531 20.253 6.120 1.00 86.31 92 CYS A N 1
ATOM 745 C CA . CYS A 1 92 ? -1.334 21.060 4.922 1.00 86.31 92 CYS A CA 1
ATOM 746 C C . CYS A 1 92 ? -0.163 20.503 4.118 1.00 86.31 92 CYS A C 1
ATOM 748 O O . CYS A 1 92 ? 0.904 20.228 4.673 1.00 86.31 92 CYS A O 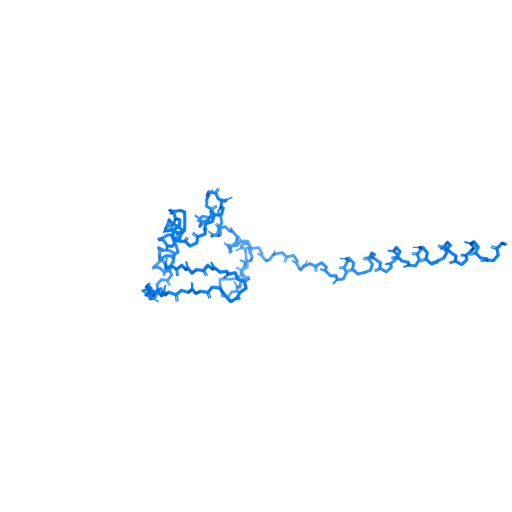1
ATOM 750 N N . ALA A 1 93 ? -0.342 20.352 2.808 1.00 82.31 93 ALA A N 1
ATOM 751 C CA . ALA A 1 93 ? 0.766 20.012 1.932 1.00 82.31 93 ALA A CA 1
ATOM 752 C C . ALA A 1 93 ? 1.674 21.240 1.756 1.00 82.31 93 ALA A C 1
ATOM 754 O O . ALA A 1 93 ? 1.205 22.335 1.476 1.00 82.31 93 ALA A O 1
ATOM 755 N N . SER A 1 94 ? 2.991 21.070 1.871 1.00 84.56 94 SER A N 1
ATOM 756 C CA . SER A 1 94 ? 3.946 22.153 1.579 1.00 84.56 94 SER A CA 1
ATOM 757 C C . SER A 1 94 ? 4.139 22.383 0.076 1.00 84.56 94 SER A C 1
ATOM 759 O O . SER A 1 94 ? 4.552 23.459 -0.342 1.00 84.56 94 SER A O 1
ATOM 761 N N . ARG A 1 95 ? 3.842 21.366 -0.746 1.00 83.00 95 ARG A N 1
ATOM 762 C CA . ARG A 1 95 ? 4.015 21.393 -2.211 1.00 83.00 95 ARG A CA 1
ATOM 763 C C . ARG A 1 95 ? 2.765 21.845 -2.970 1.00 83.00 95 ARG A C 1
ATOM 765 O O . ARG A 1 95 ? 2.873 22.196 -4.139 1.00 83.00 95 ARG A O 1
ATOM 772 N N . PHE A 1 96 ? 1.597 21.831 -2.331 1.00 79.50 96 PHE A N 1
ATOM 773 C CA . PHE A 1 96 ? 0.316 22.208 -2.931 1.00 79.50 96 PHE A CA 1
ATOM 774 C C . PHE A 1 96 ? -0.442 23.083 -1.934 1.00 79.50 96 PHE A C 1
ATOM 776 O O . PHE A 1 96 ? -0.427 22.773 -0.750 1.00 79.50 96 PHE A O 1
ATOM 783 N N . ALA A 1 97 ? -1.139 24.129 -2.382 1.00 80.88 97 ALA A N 1
ATOM 784 C CA . ALA A 1 97 ? -1.964 24.974 -1.511 1.00 80.88 97 ALA A CA 1
ATOM 785 C C . ALA A 1 97 ? -3.268 24.257 -1.105 1.00 80.88 97 ALA A C 1
ATOM 787 O O . ALA A 1 97 ? -4.370 24.673 -1.453 1.00 80.88 97 ALA A O 1
ATOM 788 N N . SER A 1 98 ? -3.136 23.125 -0.418 1.00 79.62 98 SER A N 1
ATOM 789 C CA . SER A 1 98 ? -4.237 22.286 0.031 1.00 79.62 98 SER A CA 1
ATOM 790 C C . SER A 1 98 ? -3.979 21.833 1.458 1.00 79.62 98 SER A C 1
ATOM 792 O O . SER A 1 98 ? -2.885 21.375 1.799 1.00 79.62 98 SER A O 1
ATOM 794 N N . CYS A 1 99 ? -5.012 21.955 2.280 1.00 85.62 99 CYS A N 1
ATOM 795 C CA . CYS A 1 99 ? -5.058 21.376 3.603 1.00 85.62 99 CYS A CA 1
ATOM 796 C C . CYS A 1 99 ? -6.287 20.483 3.714 1.00 85.62 99 CYS A C 1
ATOM 798 O O . CYS A 1 99 ? -7.312 20.748 3.082 1.00 85.62 99 CYS A O 1
ATOM 800 N N . ALA A 1 100 ? -6.181 19.439 4.522 1.00 82.56 100 ALA A N 1
ATOM 801 C CA . ALA A 1 100 ? -7.266 18.507 4.753 1.00 82.56 100 ALA A CA 1
ATOM 802 C C . ALA A 1 100 ? -7.295 18.048 6.215 1.00 82.56 100 ALA A C 1
ATOM 804 O O . ALA A 1 100 ? -6.296 18.142 6.936 1.00 82.56 100 ALA A O 1
ATOM 805 N N . LYS A 1 101 ? -8.468 17.572 6.628 1.00 73.62 101 LYS A N 1
ATOM 806 C CA . LYS A 1 101 ? -8.770 17.043 7.958 1.00 73.62 101 LYS A CA 1
ATOM 807 C C . LYS A 1 101 ? -9.282 15.614 7.851 1.00 73.62 101 LYS A C 1
ATOM 8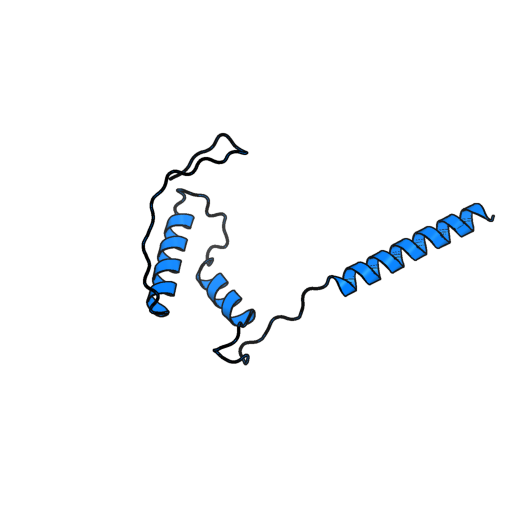09 O O . LYS A 1 101 ? -10.006 15.339 6.866 1.00 73.62 101 LYS A O 1
#

Radius of gyration: 23.69 Å; chains: 1; bounding box: 51×47×63 Å

pLDDT: mean 92.89, std 7.15, range [60.78, 98.38]

Secondary structure (DSSP, 8-state):
-HHHHHHHHHHHHHHHHHHHHHHHTPPPPPP-TTS-TTS--HHHHHHHHHHHTTT-S---TTSHHHHHHHHHHHHHHHHTT---------EE-SSSS-EE-